Protein AF-A0AAW9J619-F1 (afdb_monomer_lite)

Structure (mmCIF, N/CA/C/O backbone):
data_AF-A0AAW9J619-F1
#
_entry.id   AF-A0AAW9J619-F1
#
loop_
_atom_site.group_PDB
_atom_site.id
_atom_site.type_symbol
_atom_site.label_atom_id
_atom_site.label_alt_id
_atom_site.label_comp_id
_atom_site.label_asym_id
_atom_site.label_entity_id
_atom_site.label_seq_id
_atom_site.pdbx_PDB_ins_code
_atom_site.Cartn_x
_atom_site.Cartn_y
_atom_site.Cartn_z
_atom_site.occupancy
_atom_site.B_iso_or_equiv
_atom_site.auth_seq_id
_atom_site.auth_comp_id
_atom_site.auth_asym_id
_atom_site.auth_atom_id
_atom_site.pdbx_PDB_model_num
ATOM 1 N N . MET A 1 1 ? -0.181 10.227 -6.037 1.00 78.56 1 MET A N 1
ATOM 2 C CA . MET A 1 1 ? -0.636 8.985 -5.383 1.00 78.56 1 MET A CA 1
ATOM 3 C C . MET A 1 1 ? -2.103 9.164 -5.016 1.00 78.56 1 MET A C 1
ATOM 5 O O . MET A 1 1 ? -2.413 10.147 -4.357 1.00 78.56 1 MET A O 1
ATOM 9 N N . ASN A 1 2 ? -2.991 8.287 -5.493 1.00 86.50 2 ASN A N 1
ATOM 10 C CA . ASN A 1 2 ? -4.431 8.358 -5.216 1.00 86.50 2 ASN A CA 1
ATOM 11 C C . ASN A 1 2 ? -4.810 7.234 -4.250 1.00 86.50 2 ASN A C 1
ATOM 13 O O . ASN A 1 2 ? -4.463 6.078 -4.490 1.00 86.50 2 ASN A O 1
ATOM 17 N N . TYR A 1 3 ? -5.520 7.577 -3.180 1.00 93.62 3 TYR A N 1
ATOM 18 C CA . TYR A 1 3 ? -6.049 6.617 -2.218 1.00 93.62 3 TYR A CA 1
ATOM 19 C C . TYR A 1 3 ? -7.411 7.080 -1.710 1.00 93.62 3 TYR A C 1
ATOM 21 O O . TYR A 1 3 ? -7.764 8.257 -1.811 1.00 93.62 3 TYR A O 1
ATOM 29 N N . ARG A 1 4 ? -8.173 6.153 -1.136 1.00 95.56 4 ARG A N 1
ATOM 30 C CA . ARG A 1 4 ? -9.390 6.475 -0.389 1.00 95.56 4 ARG A CA 1
ATOM 31 C C . ARG A 1 4 ? -9.476 5.646 0.879 1.00 95.56 4 ARG A C 1
ATOM 33 O O . ARG A 1 4 ? -8.985 4.523 0.932 1.00 95.56 4 ARG A O 1
ATOM 40 N N . ILE A 1 5 ? -10.124 6.200 1.893 1.00 96.31 5 ILE A N 1
ATOM 41 C CA . ILE A 1 5 ? -10.414 5.490 3.137 1.00 96.31 5 ILE A CA 1
ATOM 42 C C . ILE A 1 5 ? -11.791 4.859 2.984 1.00 96.31 5 ILE A C 1
ATOM 44 O O . ILE A 1 5 ? -12.773 5.559 2.739 1.00 96.31 5 ILE A O 1
ATOM 48 N N . VAL A 1 6 ? -11.858 3.540 3.123 1.00 96.56 6 VAL A N 1
ATOM 49 C CA . VAL A 1 6 ? -13.100 2.775 3.026 1.00 96.56 6 VAL A CA 1
ATOM 50 C C . VAL A 1 6 ? -13.503 2.303 4.418 1.00 96.56 6 VAL A C 1
ATOM 52 O O . VAL A 1 6 ? -12.672 1.825 5.191 1.00 96.56 6 VAL A O 1
ATOM 55 N N . ASN A 1 7 ? -14.788 2.456 4.741 1.00 94.75 7 ASN A N 1
ATOM 56 C CA . ASN A 1 7 ? -15.386 1.972 5.979 1.00 94.75 7 ASN A CA 1
ATOM 57 C C . ASN A 1 7 ? -16.592 1.086 5.641 1.00 94.75 7 ASN A C 1
ATOM 59 O O . ASN A 1 7 ? -17.590 1.569 5.109 1.00 94.75 7 ASN A O 1
ATOM 63 N N . THR A 1 8 ? -16.480 -0.211 5.919 1.00 91.88 8 THR A N 1
ATOM 64 C CA . THR A 1 8 ? -17.503 -1.219 5.600 1.00 91.88 8 THR A CA 1
ATOM 65 C C . THR A 1 8 ? -17.538 -2.294 6.675 1.00 91.88 8 THR A C 1
ATOM 67 O O . THR A 1 8 ? -16.500 -2.876 6.974 1.00 91.88 8 THR A O 1
ATOM 70 N N . ASN A 1 9 ? -18.723 -2.620 7.207 1.00 81.31 9 ASN A N 1
ATOM 71 C CA . ASN A 1 9 ? -18.939 -3.740 8.138 1.00 81.31 9 ASN A CA 1
ATOM 72 C C . ASN A 1 9 ? -17.914 -3.788 9.293 1.00 81.31 9 ASN A C 1
ATOM 74 O O . ASN A 1 9 ? -17.278 -4.815 9.516 1.00 81.31 9 ASN A O 1
ATOM 78 N N . ASN A 1 10 ? -17.728 -2.663 9.995 1.00 85.50 10 ASN A N 1
ATOM 79 C CA . ASN A 1 10 ? -16.726 -2.448 11.055 1.00 85.50 10 ASN A CA 1
ATOM 80 C C . ASN A 1 10 ? -15.246 -2.530 10.636 1.00 85.50 10 ASN A C 1
ATOM 82 O O . ASN A 1 10 ? -14.372 -2.351 11.482 1.00 85.50 10 ASN A O 1
ATOM 86 N N . ASN A 1 11 ? -14.942 -2.734 9.356 1.00 89.56 11 ASN A N 1
ATOM 87 C CA . ASN A 1 11 ? -13.578 -2.696 8.845 1.00 89.56 11 ASN A CA 1
ATOM 88 C C . ASN A 1 11 ? -13.273 -1.319 8.252 1.00 89.56 11 ASN A C 1
ATOM 90 O O . ASN A 1 11 ? -14.023 -0.811 7.416 1.00 89.56 11 ASN A O 1
ATOM 94 N N . LYS A 1 12 ? -12.139 -0.745 8.658 1.00 95.62 12 LYS A N 1
ATOM 95 C CA . LYS A 1 12 ? -11.577 0.488 8.100 1.00 95.62 12 LYS A CA 1
ATOM 96 C C . LYS A 1 12 ? -10.256 0.139 7.421 1.00 95.62 12 LYS A C 1
ATOM 98 O O . LYS A 1 12 ? -9.384 -0.450 8.058 1.00 95.62 12 LYS A O 1
ATOM 103 N N . TYR A 1 13 ? -10.120 0.472 6.144 1.00 97.19 13 TYR A N 1
ATOM 104 C CA . TYR A 1 13 ? -8.898 0.233 5.377 1.00 97.19 13 TYR A CA 1
ATOM 105 C C . TYR A 1 13 ? -8.639 1.365 4.384 1.00 97.19 13 TYR A C 1
ATOM 107 O O . TYR A 1 13 ? -9.555 2.093 3.997 1.00 97.19 13 TYR A O 1
ATOM 115 N N . ILE A 1 14 ? -7.382 1.524 3.985 1.00 97.56 14 ILE A N 1
ATOM 116 C CA . ILE A 1 14 ? -6.987 2.451 2.925 1.00 97.56 14 ILE A CA 1
ATOM 117 C C . ILE A 1 14 ? -6.857 1.660 1.631 1.00 97.56 14 ILE A C 1
ATOM 119 O O . ILE A 1 14 ? -6.103 0.695 1.556 1.00 97.56 14 ILE A O 1
ATOM 123 N N . GLU A 1 15 ? -7.588 2.063 0.606 1.00 96.81 15 GLU A N 1
ATOM 124 C CA . GLU A 1 15 ? -7.482 1.474 -0.721 1.00 96.81 15 GLU A CA 1
ATOM 125 C C . GLU A 1 15 ? -6.603 2.348 -1.611 1.00 96.81 15 GLU A C 1
ATOM 127 O O . GLU A 1 15 ? -6.895 3.530 -1.815 1.00 96.81 15 GLU A O 1
ATOM 132 N N . PHE A 1 16 ? -5.554 1.746 -2.165 1.00 95.19 16 PHE A N 1
ATOM 133 C CA . PHE A 1 16 ? -4.725 2.341 -3.202 1.00 95.19 16 PHE A CA 1
ATOM 134 C C . PHE A 1 16 ? -5.119 1.742 -4.551 1.00 95.19 16 PHE A C 1
ATOM 136 O O . PHE A 1 16 ? -4.914 0.554 -4.812 1.00 95.19 16 PHE A O 1
ATOM 143 N N . ALA A 1 17 ? -5.676 2.594 -5.406 1.00 89.94 17 ALA A N 1
ATOM 144 C CA . ALA A 1 17 ? -6.028 2.280 -6.781 1.00 89.94 17 ALA A CA 1
ATOM 145 C C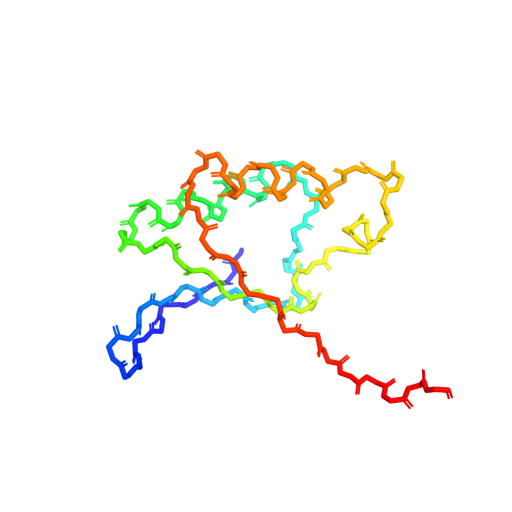 . ALA A 1 17 ? -5.608 3.464 -7.658 1.00 89.94 17 ALA A C 1
ATOM 147 O O . ALA A 1 17 ? -6.004 4.609 -7.422 1.00 89.94 17 ALA A O 1
ATOM 148 N N . SER A 1 18 ? -4.753 3.211 -8.644 1.00 88.44 18 SER A N 1
ATOM 149 C CA . SER A 1 18 ? -4.240 4.240 -9.543 1.00 88.44 18 SER A CA 1
ATOM 150 C C . SER A 1 18 ? -3.725 3.605 -10.825 1.00 88.44 18 SER A C 1
ATOM 152 O O . SER A 1 18 ? -3.017 2.606 -10.781 1.00 88.44 18 SER A O 1
ATOM 154 N N . GLU A 1 19 ? -4.028 4.225 -11.963 1.00 85.50 19 GLU A N 1
ATOM 155 C CA . GLU A 1 19 ? -3.416 3.850 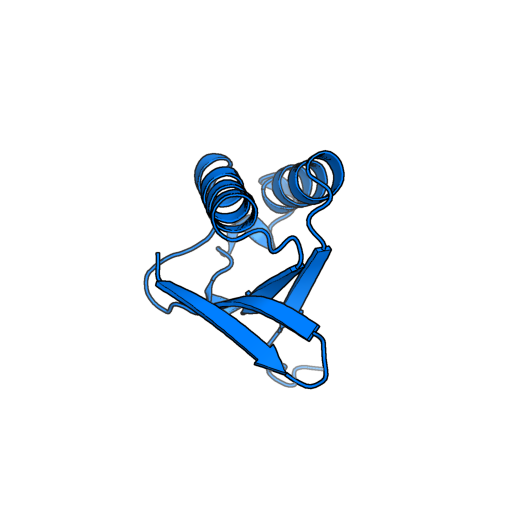-13.242 1.00 85.50 19 GLU A CA 1
ATOM 156 C C . GLU A 1 19 ? -2.056 4.532 -13.462 1.00 85.50 19 GLU A C 1
ATOM 158 O O . GLU A 1 19 ? -1.238 4.050 -14.241 1.00 85.50 19 GLU A O 1
ATOM 163 N N . VAL A 1 20 ? -1.799 5.645 -12.764 1.00 90.50 20 VAL A N 1
ATOM 164 C CA . VAL A 1 20 ? -0.628 6.507 -13.000 1.00 90.50 20 VAL A CA 1
ATOM 165 C 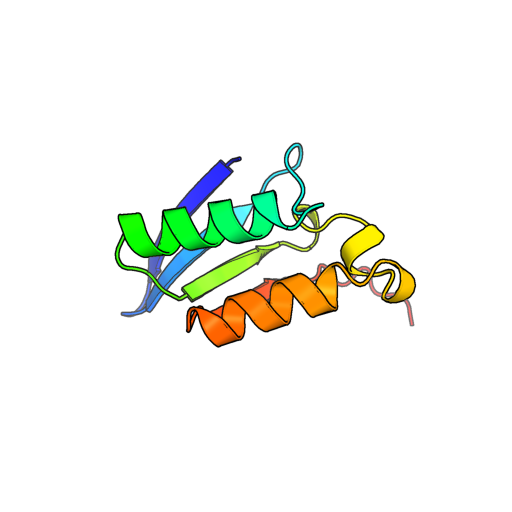C . VAL A 1 20 ? 0.488 6.245 -11.993 1.00 90.50 20 VAL A C 1
ATOM 167 O O . VAL A 1 20 ? 1.650 6.139 -12.375 1.00 90.50 20 VAL A O 1
ATOM 170 N N . TRP A 1 21 ? 0.163 6.173 -10.700 1.00 94.31 21 TRP A N 1
ATOM 171 C CA . TRP A 1 21 ? 1.168 5.956 -9.660 1.00 94.31 21 TRP A CA 1
ATOM 172 C C . TRP A 1 21 ? 1.429 4.462 -9.453 1.00 94.31 21 TRP A C 1
ATOM 174 O O . TRP A 1 21 ? 0.492 3.664 -9.453 1.00 94.31 21 TRP A O 1
ATOM 184 N N . LYS A 1 22 ? 2.700 4.109 -9.231 1.00 95.75 22 LYS A N 1
ATOM 185 C CA . LYS A 1 22 ? 3.154 2.746 -8.954 1.00 95.75 22 LYS A CA 1
ATOM 186 C C . LYS A 1 22 ? 4.015 2.729 -7.695 1.00 95.75 22 LYS A C 1
ATOM 188 O O . LYS A 1 22 ? 4.886 3.576 -7.536 1.00 95.75 22 LYS A O 1
ATOM 193 N N . LEU A 1 23 ? 3.835 1.709 -6.868 1.00 96.38 23 LEU A N 1
ATOM 194 C CA . LEU A 1 23 ? 4.746 1.339 -5.798 1.00 96.38 23 LEU A CA 1
ATOM 195 C C . LEU A 1 23 ? 5.989 0.714 -6.437 1.00 96.38 23 LEU A C 1
ATOM 197 O O . LEU A 1 23 ? 5.968 -0.446 -6.848 1.00 96.38 23 LEU A O 1
ATOM 201 N N . SER A 1 24 ? 7.046 1.514 -6.568 1.00 97.19 24 SER A N 1
ATOM 202 C CA . SER A 1 24 ? 8.251 1.179 -7.340 1.00 97.19 24 SER A CA 1
ATOM 203 C C . SER A 1 24 ? 9.548 1.290 -6.538 1.00 97.19 24 SER A C 1
ATOM 205 O O . SER A 1 24 ? 10.602 0.842 -6.984 1.00 97.19 24 SER A O 1
ATOM 207 N N . SER A 1 25 ? 9.476 1.863 -5.340 1.00 97.56 25 SER A N 1
ATOM 208 C CA . SER A 1 25 ? 10.631 2.166 -4.508 1.00 97.56 25 SER A CA 1
ATOM 209 C C . SER A 1 25 ? 10.339 1.977 -3.022 1.00 97.56 25 SER A C 1
ATOM 211 O O . SER A 1 25 ? 9.202 1.799 -2.588 1.00 97.56 25 SER A O 1
ATOM 213 N N . GLU A 1 26 ? 11.393 2.045 -2.213 1.00 97.19 26 GLU A N 1
ATOM 214 C CA . GLU A 1 26 ? 11.275 2.091 -0.756 1.00 97.19 26 GLU A CA 1
ATOM 215 C C . GLU A 1 26 ? 10.524 3.330 -0.261 1.00 97.19 26 GLU A C 1
ATOM 217 O O . GLU A 1 26 ? 9.763 3.234 0.703 1.00 97.19 26 GLU A O 1
ATOM 222 N N . GLN A 1 27 ? 10.707 4.472 -0.929 1.00 98.06 27 GLN A N 1
ATOM 223 C CA . GLN A 1 27 ? 10.011 5.705 -0.578 1.00 98.06 27 GLN A CA 1
ATOM 224 C C . GLN A 1 27 ? 8.502 5.555 -0.780 1.00 98.06 27 GLN A C 1
ATOM 226 O O . GLN A 1 27 ? 7.746 5.883 0.125 1.00 98.06 27 GLN A O 1
ATOM 231 N N . ASP A 1 28 ? 8.071 4.954 -1.893 1.00 97.50 28 ASP A N 1
ATOM 232 C CA . ASP A 1 28 ? 6.649 4.694 -2.156 1.00 97.50 28 ASP A CA 1
ATOM 233 C C . ASP A 1 28 ? 5.996 3.867 -1.031 1.00 97.50 28 ASP A C 1
ATOM 235 O O . ASP A 1 28 ? 4.883 4.154 -0.591 1.00 97.50 28 ASP A O 1
ATOM 239 N N . VAL A 1 29 ? 6.705 2.853 -0.518 1.00 97.75 29 VAL A N 1
ATOM 240 C CA . VAL A 1 29 ? 6.235 2.030 0.610 1.00 97.75 29 VAL A CA 1
ATOM 241 C C . VAL A 1 29 ? 6.112 2.863 1.888 1.00 97.75 29 VAL A C 1
ATOM 243 O O . VAL A 1 29 ? 5.126 2.738 2.617 1.00 97.75 29 VAL A O 1
ATOM 246 N N . LEU A 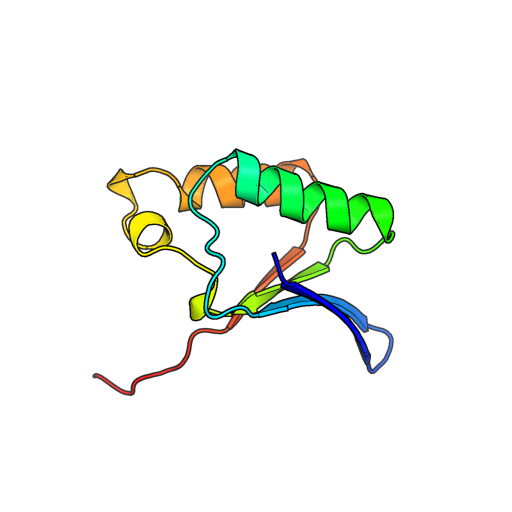1 30 ? 7.109 3.704 2.175 1.00 98.19 30 LEU A N 1
ATOM 247 C CA . LEU A 1 30 ? 7.100 4.588 3.342 1.00 98.19 30 LEU A CA 1
ATOM 248 C C . LEU A 1 30 ? 5.990 5.640 3.253 1.00 98.19 30 LEU A C 1
ATOM 250 O O . LEU A 1 30 ? 5.375 5.953 4.272 1.00 98.19 30 LEU A O 1
ATOM 254 N N . ASP A 1 31 ? 5.683 6.127 2.056 1.00 97.62 31 ASP A N 1
ATOM 255 C CA . ASP A 1 31 ? 4.591 7.069 1.829 1.00 97.62 31 ASP A CA 1
ATOM 256 C C . ASP A 1 31 ? 3.232 6.402 2.106 1.00 97.62 31 ASP A C 1
ATOM 258 O O . ASP A 1 31 ? 2.398 6.970 2.816 1.00 97.62 31 ASP A O 1
ATOM 262 N N . CYS A 1 32 ? 3.024 5.155 1.658 1.00 97.31 32 CYS A N 1
ATOM 263 C CA . CYS A 1 32 ? 1.834 4.375 2.022 1.00 97.31 32 CYS A CA 1
ATOM 264 C C . CYS A 1 32 ? 1.698 4.201 3.544 1.00 97.31 32 CYS A C 1
ATOM 266 O O . CYS A 1 32 ? 0.602 4.347 4.089 1.00 97.31 32 CYS A O 1
ATOM 268 N N . ILE A 1 33 ? 2.799 3.900 4.240 1.00 98.12 33 ILE A N 1
ATOM 269 C CA . ILE A 1 33 ? 2.816 3.745 5.703 1.00 98.12 33 ILE A CA 1
ATOM 270 C C . ILE A 1 33 ? 2.516 5.079 6.396 1.00 98.12 33 ILE A C 1
ATOM 272 O O . ILE A 1 33 ? 1.764 5.105 7.367 1.00 98.12 33 ILE A O 1
ATOM 276 N N . SER A 1 34 ? 3.044 6.187 5.882 1.00 98.12 34 SER A N 1
ATOM 277 C CA . SER A 1 34 ? 2.799 7.523 6.433 1.00 98.12 34 SER A CA 1
ATOM 278 C C . SER A 1 34 ? 1.308 7.866 6.377 1.00 98.12 34 SER A C 1
ATOM 280 O O . SER A 1 34 ? 0.736 8.262 7.389 1.00 98.12 34 SER A O 1
ATOM 282 N N . ILE A 1 35 ? 0.636 7.561 5.260 1.00 97.38 35 ILE A N 1
ATOM 283 C CA . ILE A 1 35 ? -0.824 7.710 5.130 1.00 97.38 35 ILE A CA 1
ATOM 284 C C . ILE A 1 35 ? -1.576 6.832 6.142 1.00 97.38 35 ILE A C 1
ATOM 286 O O . ILE A 1 35 ? -2.582 7.269 6.704 1.00 97.38 35 ILE A O 1
ATOM 290 N N . CYS A 1 36 ? -1.105 5.606 6.399 1.00 97.88 36 CYS A N 1
ATOM 291 C CA . CYS A 1 36 ? -1.693 4.735 7.424 1.00 97.88 36 CYS A CA 1
ATOM 292 C C . CYS A 1 36 ? -1.646 5.387 8.809 1.00 97.88 36 CYS A C 1
ATOM 294 O O . CYS A 1 36 ? -2.652 5.402 9.520 1.00 97.88 36 CYS A O 1
ATOM 296 N N . MET A 1 37 ? -0.490 5.948 9.168 1.00 97.44 37 MET A N 1
ATOM 297 C CA . MET A 1 37 ? -0.263 6.600 10.459 1.00 97.44 37 MET A CA 1
ATOM 298 C C . MET A 1 37 ? -1.081 7.888 10.601 1.00 97.44 37 MET A C 1
ATOM 300 O O . MET A 1 37 ? -1.713 8.093 11.631 1.00 97.44 37 MET A O 1
ATOM 304 N N . GLU A 1 38 ? -1.122 8.725 9.562 1.00 97.12 38 GLU A N 1
ATOM 305 C CA . GLU A 1 38 ? -1.900 9.973 9.546 1.00 97.12 38 GLU A CA 1
ATOM 306 C C . GLU A 1 38 ? -3.400 9.740 9.762 1.00 97.12 38 GLU A C 1
ATOM 308 O O . GLU A 1 38 ? -4.079 10.564 10.372 1.00 97.12 38 GLU A O 1
ATOM 313 N N . ASN A 1 39 ? -3.924 8.615 9.269 1.00 96.31 39 ASN A N 1
ATOM 314 C CA . ASN A 1 39 ? -5.355 8.310 9.305 1.00 96.31 39 ASN A CA 1
ATOM 315 C C . ASN A 1 39 ? -5.770 7.363 10.438 1.00 96.31 39 ASN A C 1
ATOM 317 O O . ASN A 1 39 ? -6.968 7.063 10.562 1.00 96.31 39 ASN A O 1
ATOM 321 N N . ASP A 1 40 ? -4.804 6.885 11.228 1.00 96.62 40 ASP A N 1
ATOM 322 C CA . ASP A 1 40 ? -4.975 5.822 12.223 1.00 96.62 40 ASP A CA 1
ATOM 323 C C . ASP A 1 40 ? -5.680 4.590 11.614 1.00 96.62 40 ASP A C 1
ATOM 325 O O . ASP A 1 40 ? -6.745 4.140 12.049 1.00 96.62 40 ASP A O 1
ATOM 329 N N . VAL A 1 41 ? -5.136 4.099 10.491 1.00 97.25 41 VAL A N 1
ATOM 330 C CA . VAL A 1 41 ? -5.632 2.924 9.755 1.00 97.25 41 VAL A CA 1
ATOM 331 C C . VAL A 1 41 ? -4.464 2.069 9.288 1.00 97.25 41 VAL A C 1
ATOM 333 O O . VAL A 1 41 ? -3.804 2.389 8.309 1.00 97.25 41 VAL A O 1
ATOM 336 N N . TYR A 1 42 ? -4.264 0.919 9.927 1.00 97.44 42 TYR A N 1
ATOM 337 C CA . TYR A 1 42 ? -3.142 0.011 9.642 1.00 97.44 42 TYR A CA 1
ATOM 338 C C . TYR A 1 42 ? -3.545 -1.193 8.785 1.00 97.44 42 TYR A C 1
ATOM 340 O O . TYR A 1 42 ? -3.004 -2.288 8.920 1.00 97.44 42 TYR A O 1
ATOM 348 N N . THR A 1 43 ? -4.548 -1.017 7.930 1.00 97.81 43 THR A N 1
ATOM 349 C CA . THR A 1 43 ? -4.970 -2.024 6.951 1.00 97.81 43 THR A CA 1
ATOM 350 C C . THR A 1 43 ? -5.053 -1.360 5.591 1.00 97.81 43 THR A C 1
ATOM 352 O O . THR A 1 43 ? -5.750 -0.358 5.442 1.00 97.81 43 THR A O 1
ATOM 355 N N . ILE A 1 44 ? -4.348 -1.911 4.609 1.00 97.19 44 ILE A N 1
ATOM 356 C CA . ILE A 1 44 ? -4.325 -1.396 3.244 1.00 97.19 44 ILE A CA 1
ATOM 357 C C . ILE A 1 44 ? -4.765 -2.462 2.248 1.00 97.19 44 ILE A C 1
ATOM 359 O O . ILE A 1 44 ? -4.497 -3.653 2.419 1.00 97.19 44 ILE A O 1
ATOM 363 N N . MET A 1 45 ? -5.415 -2.005 1.188 1.00 96.62 45 MET A N 1
ATOM 364 C CA . MET A 1 45 ? -5.775 -2.796 0.024 1.00 96.62 45 MET A CA 1
ATOM 365 C C . MET A 1 45 ? -5.091 -2.195 -1.200 1.00 96.62 45 MET A C 1
ATOM 367 O O . MET A 1 45 ? -5.295 -1.023 -1.513 1.00 96.62 45 MET A O 1
ATOM 371 N N . LEU A 1 46 ? -4.262 -2.989 -1.867 1.00 95.88 46 LEU A N 1
ATOM 372 C CA . LEU A 1 46 ? -3.541 -2.608 -3.076 1.00 95.88 46 LEU A CA 1
ATOM 373 C C . LEU A 1 46 ? -4.147 -3.351 -4.263 1.00 95.88 46 LEU A C 1
ATOM 375 O O . LEU A 1 46 ? -4.298 -4.570 -4.215 1.00 95.88 46 LEU A O 1
ATOM 379 N N . HIS A 1 47 ? -4.463 -2.645 -5.338 1.00 94.19 47 HIS A N 1
ATOM 380 C CA . HIS A 1 47 ? -4.752 -3.289 -6.620 1.00 94.19 47 HIS A CA 1
ATOM 381 C C . HIS A 1 47 ? -3.446 -3.657 -7.332 1.00 94.19 47 HIS A C 1
ATOM 383 O O . HIS A 1 47 ? -2.449 -2.948 -7.210 1.00 94.19 47 HIS A O 1
ATOM 389 N N . SER A 1 48 ? -3.418 -4.752 -8.091 1.00 92.06 48 SER A N 1
ATOM 390 C CA . SER A 1 48 ? -2.217 -5.176 -8.830 1.00 92.06 48 SER A CA 1
ATOM 391 C C . SER A 1 48 ? -1.698 -4.075 -9.755 1.00 92.06 48 SER A C 1
ATOM 393 O O . SER A 1 48 ? -0.490 -3.932 -9.922 1.00 92.06 48 SER A O 1
ATOM 395 N N . ASN A 1 49 ? -2.596 -3.237 -10.281 1.00 91.56 49 ASN A N 1
ATOM 396 C CA . ASN A 1 49 ? -2.250 -2.089 -11.107 1.00 91.56 49 ASN A CA 1
ATOM 397 C C . ASN A 1 49 ? -1.441 -1.004 -10.376 1.00 91.56 49 ASN A C 1
ATOM 399 O O . ASN A 1 49 ? -0.771 -0.237 -11.056 1.00 91.56 49 ASN A O 1
ATOM 403 N N . VAL A 1 50 ? -1.433 -0.926 -9.042 1.00 95.31 50 VAL A N 1
ATOM 404 C CA . VAL A 1 50 ? -0.560 0.015 -8.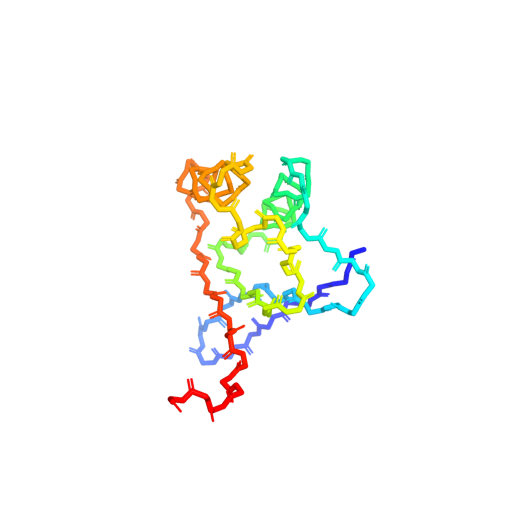321 1.00 95.31 50 VAL A CA 1
ATOM 405 C C . VAL A 1 50 ? 0.807 -0.578 -8.011 1.00 95.31 50 VAL A C 1
ATOM 407 O O . VAL A 1 50 ? 1.680 0.140 -7.541 1.00 95.31 50 VAL A O 1
ATOM 410 N N . LEU A 1 51 ? 1.032 -1.864 -8.268 1.00 94.94 51 LEU A N 1
ATOM 411 C CA . LEU A 1 51 ? 2.335 -2.497 -8.102 1.00 94.94 51 LEU A CA 1
ATOM 412 C C . LEU A 1 51 ? 3.130 -2.348 -9.404 1.00 94.94 51 LEU A C 1
ATOM 414 O O . LEU A 1 51 ? 2.600 -2.562 -10.496 1.00 94.94 51 LEU A O 1
ATOM 418 N N . SER A 1 52 ? 4.398 -1.943 -9.313 1.00 95.50 52 SER A N 1
ATOM 419 C CA . SER A 1 52 ? 5.278 -1.944 -10.486 1.00 95.50 52 SER A CA 1
ATOM 420 C C . SER A 1 52 ? 5.606 -3.379 -10.922 1.00 95.50 52 SER A C 1
ATOM 422 O O . SER A 1 52 ? 5.532 -4.315 -10.125 1.00 95.50 52 SER A O 1
ATOM 424 N N . GLU A 1 53 ? 6.035 -3.572 -12.171 1.00 94.19 53 GLU A N 1
ATOM 425 C CA . GLU A 1 53 ? 6.508 -4.885 -12.648 1.00 94.19 53 GLU A CA 1
ATOM 426 C C . GLU A 1 53 ? 7.675 -5.422 -11.801 1.00 94.19 53 GLU A C 1
ATOM 428 O O . GLU A 1 53 ? 7.761 -6.620 -11.515 1.00 94.19 53 GLU A O 1
ATOM 433 N N . ASP A 1 54 ? 8.528 -4.518 -11.314 1.00 96.56 54 ASP A N 1
ATOM 434 C CA . ASP A 1 54 ? 9.643 -4.836 -10.425 1.00 96.56 54 ASP A CA 1
ATOM 435 C C . ASP A 1 54 ? 9.193 -5.463 -9.105 1.00 96.56 54 ASP A C 1
ATOM 437 O O . ASP A 1 54 ? 9.960 -6.214 -8.503 1.00 96.56 54 ASP A O 1
ATOM 441 N N . PHE A 1 55 ? 7.960 -5.209 -8.657 1.00 95.62 55 PHE A N 1
ATOM 442 C CA . PHE A 1 55 ? 7.409 -5.848 -7.466 1.00 95.62 55 PHE A CA 1
ATOM 443 C C . PHE A 1 55 ? 7.283 -7.363 -7.675 1.00 95.62 55 PHE A C 1
ATOM 445 O O . PHE A 1 55 ? 7.614 -8.147 -6.788 1.00 95.62 55 PHE A O 1
ATOM 452 N N . PHE A 1 56 ? 6.875 -7.789 -8.870 1.00 92.50 56 PHE A N 1
ATOM 453 C CA . PHE A 1 56 ? 6.736 -9.203 -9.222 1.00 92.50 56 PHE A CA 1
ATOM 454 C C . PHE A 1 56 ? 8.080 -9.849 -9.589 1.00 92.50 56 PHE A C 1
ATOM 456 O O . PHE A 1 56 ? 8.270 -11.055 -9.413 1.00 92.50 56 PHE A O 1
ATOM 463 N N . ASN A 1 57 ? 9.056 -9.058 -10.039 1.00 95.31 57 ASN A N 1
ATOM 464 C CA . ASN A 1 57 ? 10.416 -9.528 -10.273 1.00 95.31 57 ASN A CA 1
ATOM 465 C C . ASN A 1 57 ? 11.227 -9.586 -8.967 1.00 95.31 57 ASN A C 1
ATOM 467 O O . ASN A 1 57 ? 11.947 -8.657 -8.614 1.00 95.31 57 ASN A O 1
ATOM 471 N N . LEU A 1 58 ? 11.203 -10.728 -8.277 1.00 93.94 58 LEU A N 1
ATOM 472 C CA . LEU A 1 58 ? 11.864 -10.902 -6.972 1.00 93.94 58 LEU A CA 1
ATOM 473 C C . LEU A 1 58 ? 13.376 -10.588 -6.953 1.00 93.94 58 LEU A C 1
ATOM 475 O O . LEU A 1 58 ? 13.926 -10.316 -5.884 1.00 93.94 58 LEU A O 1
ATOM 479 N N . LYS A 1 59 ? 14.065 -10.583 -8.105 1.00 96.75 59 LYS A N 1
ATOM 480 C CA . LYS A 1 59 ? 15.489 -10.204 -8.185 1.00 96.75 59 LYS A CA 1
ATOM 481 C C . LYS A 1 59 ? 15.733 -8.732 -7.847 1.00 96.75 59 LYS A C 1
ATOM 483 O O . LYS A 1 59 ? 16.825 -8.408 -7.385 1.00 96.75 59 LYS A O 1
ATOM 488 N N . THR A 1 60 ? 14.736 -7.868 -8.038 1.00 96.94 60 THR A N 1
ATOM 489 C CA . THR A 1 60 ? 14.802 -6.437 -7.690 1.00 96.94 60 THR A CA 1
ATOM 490 C C . THR A 1 60 ? 14.798 -6.218 -6.179 1.00 96.94 60 THR A C 1
ATOM 492 O O . THR A 1 60 ? 15.215 -5.166 -5.706 1.00 96.94 60 THR A O 1
ATOM 495 N N . ARG A 1 61 ? 14.347 -7.225 -5.410 1.00 97.50 61 ARG A N 1
ATOM 496 C CA . ARG A 1 61 ? 14.130 -7.182 -3.956 1.00 97.50 61 ARG A CA 1
ATOM 497 C C . ARG A 1 61 ? 13.028 -6.213 -3.510 1.00 97.50 61 ARG A C 1
ATOM 499 O O . ARG A 1 61 ? 12.814 -6.095 -2.304 1.00 97.50 61 ARG A O 1
ATOM 506 N N . LEU A 1 62 ? 12.295 -5.589 -4.437 1.00 97.94 62 LEU A N 1
ATOM 507 C CA . LEU A 1 62 ? 11.247 -4.612 -4.130 1.00 97.94 62 LEU A CA 1
ATOM 508 C C . LEU A 1 62 ? 10.141 -5.221 -3.258 1.00 97.94 62 LEU A C 1
ATOM 510 O O . LEU A 1 62 ? 9.868 -4.700 -2.179 1.00 97.94 62 LEU A O 1
ATOM 514 N N . ALA A 1 63 ? 9.571 -6.365 -3.655 1.00 96.25 63 ALA A N 1
ATOM 515 C CA . ALA A 1 63 ? 8.549 -7.041 -2.850 1.00 96.25 63 ALA A CA 1
ATOM 516 C C . ALA A 1 63 ? 9.059 -7.446 -1.461 1.00 96.25 63 ALA A C 1
ATOM 518 O O . ALA A 1 63 ? 8.363 -7.250 -0.469 1.00 96.25 63 ALA A O 1
ATOM 519 N N . GLY A 1 64 ? 10.285 -7.968 -1.364 1.00 97.50 64 GLY A N 1
ATOM 520 C CA . GLY A 1 64 ? 10.872 -8.358 -0.080 1.00 97.50 64 GLY A CA 1
ATOM 521 C C . GLY A 1 64 ? 11.037 -7.170 0.872 1.00 97.50 64 GLY A C 1
ATOM 522 O O . GLY A 1 64 ? 10.645 -7.253 2.034 1.00 97.50 64 GLY A O 1
ATOM 523 N N . MET A 1 65 ? 11.560 -6.052 0.365 1.00 98.12 65 MET A N 1
ATOM 524 C CA . MET A 1 65 ? 11.702 -4.806 1.122 1.00 98.12 65 MET A CA 1
ATOM 525 C C . MET A 1 65 ? 10.336 -4.236 1.537 1.00 98.12 65 MET A C 1
ATOM 527 O O . MET A 1 65 ? 10.160 -3.871 2.701 1.00 98.12 65 MET A O 1
ATOM 531 N N . ALA A 1 66 ? 9.351 -4.231 0.631 1.00 98.06 66 ALA A N 1
ATOM 532 C CA . ALA A 1 66 ? 8.003 -3.754 0.923 1.00 98.06 66 ALA A CA 1
ATOM 533 C C . ALA A 1 66 ? 7.332 -4.590 2.025 1.00 98.06 66 ALA A C 1
ATOM 535 O O . ALA A 1 66 ? 6.894 -4.046 3.039 1.00 98.06 66 ALA A O 1
ATOM 536 N N . LEU A 1 67 ? 7.325 -5.921 1.877 1.00 97.19 67 LEU A N 1
ATOM 537 C CA . LEU A 1 67 ? 6.757 -6.849 2.859 1.00 97.19 67 LEU A CA 1
ATOM 538 C C . LEU A 1 67 ? 7.430 -6.714 4.228 1.00 97.19 67 LEU A C 1
ATOM 540 O O . LEU A 1 67 ? 6.739 -6.674 5.246 1.00 97.19 67 LEU A O 1
ATOM 544 N N . GLN A 1 68 ? 8.760 -6.592 4.265 1.00 97.94 68 GLN A N 1
ATOM 545 C CA 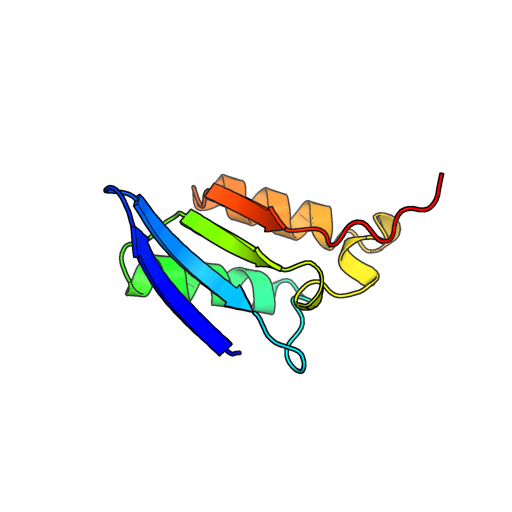. GLN A 1 68 ? 9.491 -6.389 5.514 1.00 97.94 68 GLN A CA 1
ATOM 546 C C . GLN A 1 68 ? 9.053 -5.101 6.223 1.00 97.94 68 GLN A C 1
ATOM 548 O O . GLN A 1 68 ? 8.841 -5.114 7.434 1.00 97.94 68 GLN A O 1
ATOM 553 N N . LYS A 1 69 ? 8.867 -3.996 5.493 1.00 98.44 69 LYS A N 1
ATOM 554 C CA . LYS A 1 69 ? 8.378 -2.741 6.080 1.00 98.44 69 LYS A CA 1
ATOM 555 C C . LYS A 1 69 ? 6.944 -2.851 6.567 1.00 98.44 69 LYS A C 1
ATOM 557 O O . LYS A 1 69 ? 6.674 -2.454 7.693 1.00 98.44 69 LYS A O 1
ATOM 562 N N . PHE A 1 70 ? 6.043 -3.436 5.786 1.00 98.25 70 PHE A N 1
ATOM 563 C CA . PHE A 1 70 ? 4.667 -3.633 6.242 1.00 98.25 70 PHE A CA 1
ATOM 564 C C . PHE A 1 70 ? 4.609 -4.443 7.545 1.00 98.25 70 PHE A C 1
ATOM 566 O O . PHE A 1 70 ? 3.888 -4.063 8.464 1.00 98.25 70 PHE A O 1
ATOM 573 N N . ILE A 1 71 ? 5.449 -5.475 7.683 1.00 97.94 71 ILE A N 1
ATOM 574 C CA . ILE A 1 71 ? 5.598 -6.231 8.934 1.00 97.94 71 ILE A CA 1
ATOM 575 C C . ILE A 1 71 ? 6.147 -5.349 10.066 1.00 97.94 71 ILE A C 1
ATOM 577 O O . ILE A 1 71 ? 5.543 -5.301 11.137 1.00 97.94 71 ILE A O 1
ATOM 581 N N . ASN A 1 72 ? 7.253 -4.632 9.840 1.00 98.25 72 ASN A N 1
ATOM 582 C CA . ASN A 1 72 ? 7.911 -3.805 10.861 1.00 98.25 72 ASN A CA 1
ATOM 583 C C . ASN A 1 72 ? 7.011 -2.685 11.403 1.00 98.25 72 ASN A C 1
ATOM 585 O O . ASN A 1 72 ? 7.116 -2.322 12.570 1.00 98.25 72 ASN A O 1
ATOM 589 N N . TYR A 1 73 ? 6.138 -2.140 10.556 1.00 98.06 73 TYR A N 1
ATOM 590 C CA . TYR A 1 73 ? 5.203 -1.070 10.912 1.00 98.06 73 TYR A CA 1
ATOM 591 C C . TYR A 1 73 ? 3.798 -1.592 11.247 1.00 98.06 73 TYR A C 1
ATOM 593 O O . TYR A 1 73 ? 2.870 -0.801 11.397 1.00 98.06 73 TYR A O 1
ATOM 601 N N . HIS A 1 74 ? 3.629 -2.912 11.372 1.00 97.69 74 HIS A N 1
ATOM 602 C CA . HIS A 1 74 ? 2.360 -3.562 11.708 1.00 97.69 74 HIS A CA 1
ATOM 603 C C . HIS A 1 74 ? 1.188 -3.200 10.773 1.00 97.69 74 HIS A C 1
ATOM 605 O O . HIS A 1 74 ? 0.028 -3.194 11.187 1.00 97.69 74 HIS A O 1
ATOM 611 N N . VAL A 1 75 ? 1.481 -2.943 9.496 1.00 98.25 75 VAL A N 1
ATOM 612 C CA . VAL A 1 75 ? 0.482 -2.681 8.454 1.00 98.25 75 VAL A CA 1
ATOM 613 C C . VAL A 1 75 ? 0.032 -4.004 7.838 1.00 98.25 75 VAL A C 1
ATOM 615 O O . VAL A 1 75 ? 0.827 -4.756 7.275 1.00 98.25 75 VAL A O 1
ATOM 618 N N . LYS A 1 76 ? -1.268 -4.291 7.918 1.00 97.62 76 LYS A N 1
ATOM 619 C CA . LYS A 1 76 ? -1.896 -5.432 7.244 1.00 97.62 76 LYS A CA 1
ATOM 620 C C . LYS A 1 76 ? -2.151 -5.080 5.784 1.00 97.62 76 LYS A C 1
ATOM 622 O O . LYS A 1 76 ? -2.746 -4.045 5.504 1.00 97.62 76 LYS A O 1
ATOM 627 N N . VAL A 1 77 ? -1.745 -5.950 4.867 1.00 96.88 77 VAL A N 1
ATOM 628 C CA . VAL A 1 77 ? -1.849 -5.707 3.423 1.00 96.88 77 VAL A CA 1
ATOM 629 C C . VAL A 1 77 ? -2.678 -6.800 2.770 1.00 96.88 77 VAL A C 1
ATOM 631 O O . VAL A 1 77 ? -2.421 -7.983 2.982 1.00 96.88 77 VAL A O 1
ATOM 634 N N . ALA A 1 78 ? -3.640 -6.397 1.948 1.00 95.88 78 ALA A N 1
ATOM 635 C CA . ALA A 1 78 ? -4.297 -7.254 0.973 1.00 95.88 78 ALA A CA 1
ATOM 636 C C . ALA A 1 78 ? -3.944 -6.764 -0.435 1.00 95.88 78 ALA A C 1
ATOM 638 O O . ALA A 1 78 ? -3.961 -5.560 -0.690 1.00 95.88 78 ALA A O 1
ATOM 639 N N . VAL A 1 79 ? -3.637 -7.688 -1.344 1.00 94.44 79 VAL A N 1
ATOM 640 C CA . VAL A 1 79 ? -3.417 -7.377 -2.760 1.00 94.44 79 VAL A CA 1
ATOM 641 C C . VAL A 1 79 ? -4.534 -8.021 -3.569 1.00 94.44 79 VAL A C 1
ATOM 643 O O . VAL A 1 79 ? -4.743 -9.229 -3.470 1.00 94.44 79 VAL A O 1
ATOM 646 N N . ILE A 1 80 ? -5.243 -7.220 -4.360 1.00 93.12 80 ILE A N 1
ATOM 647 C CA . ILE A 1 80 ? -6.183 -7.708 -5.367 1.00 93.12 80 ILE A CA 1
ATOM 648 C C . ILE A 1 80 ? -5.411 -7.918 -6.657 1.00 93.12 80 ILE A C 1
ATOM 650 O O . ILE A 1 80 ? -4.827 -6.980 -7.195 1.00 93.12 80 ILE A O 1
ATOM 654 N N . ILE A 1 81 ? -5.419 -9.151 -7.145 1.00 88.44 81 ILE A N 1
ATOM 655 C CA . ILE A 1 81 ? -4.844 -9.513 -8.435 1.00 88.44 81 ILE A CA 1
ATOM 656 C C . ILE A 1 81 ? -6.013 -9.810 -9.365 1.00 88.44 81 ILE A C 1
ATOM 658 O O . ILE A 1 81 ? -6.848 -10.657 -9.050 1.00 88.44 81 ILE A O 1
ATOM 662 N N . GLU A 1 82 ? -6.089 -9.086 -10.478 1.00 81.44 82 GLU A N 1
ATOM 663 C CA . GLU A 1 82 ? -7.026 -9.410 -11.550 1.00 81.44 82 GLU A CA 1
ATOM 664 C C . GLU A 1 82 ? -6.598 -10.740 -12.183 1.00 81.44 82 GLU A C 1
ATOM 666 O O . GLU A 1 82 ? -5.471 -10.884 -12.660 1.00 81.44 82 GLU A O 1
ATOM 671 N N . ASP A 1 83 ? -7.478 -11.737 -12.118 1.00 73.25 83 ASP A N 1
ATOM 672 C CA . ASP A 1 83 ? -7.263 -13.042 -12.737 1.00 73.25 83 ASP A CA 1
ATOM 673 C C . ASP A 1 83 ? -7.557 -12.941 -14.240 1.00 73.25 83 ASP A C 1
ATOM 675 O O . ASP A 1 83 ? -8.701 -13.061 -14.685 1.00 73.25 83 ASP A O 1
ATOM 679 N N . GLU A 1 84 ? -6.525 -12.686 -15.043 1.00 61.84 84 GLU A N 1
ATOM 680 C CA . GLU A 1 84 ? -6.590 -12.909 -16.487 1.00 61.84 84 GLU A CA 1
ATOM 681 C C . GLU A 1 84 ? -6.454 -14.412 -16.753 1.00 61.84 84 GLU A C 1
ATOM 683 O O . GLU A 1 84 ? -5.367 -14.868 -17.097 1.00 61.84 84 GLU A O 1
ATOM 688 N N . GLY A 1 85 ? -7.532 -15.179 -16.556 1.00 54.94 85 GLY A N 1
ATOM 689 C CA . GLY A 1 85 ? -7.576 -16.649 -16.597 1.00 54.94 85 GLY A CA 1
ATOM 690 C C . GLY A 1 85 ? -6.682 -17.333 -17.644 1.00 54.94 85 GLY A C 1
ATOM 691 O O . GLY A 1 85 ? -7.137 -17.731 -18.717 1.00 54.94 85 GLY A O 1
ATOM 692 N N . ARG A 1 86 ? -5.407 -17.527 -17.302 1.00 50.88 86 ARG A N 1
ATOM 693 C CA . ARG A 1 86 ? -4.394 -18.216 -18.103 1.00 50.88 86 ARG A CA 1
ATOM 694 C C . ARG A 1 86 ? -3.830 -19.365 -17.280 1.00 50.88 86 ARG A C 1
ATOM 696 O O . ARG A 1 86 ? -2.792 -19.237 -16.632 1.00 50.88 86 ARG A O 1
ATOM 703 N N . TYR A 1 87 ? -4.567 -20.471 -17.326 1.00 48.56 87 TYR A N 1
ATOM 704 C CA . TYR A 1 87 ? -4.020 -21.818 -17.173 1.00 48.56 87 TYR A CA 1
ATOM 705 C C . TYR A 1 87 ? -3.433 -22.285 -18.506 1.00 48.56 87 TYR A C 1
ATOM 707 O O . TYR A 1 87 ? -4.061 -21.993 -19.551 1.00 48.56 87 TYR A O 1
#

Foldseek 3Di:
DDWDWDDDPNATEIEDDDQPAAQDDLVSLVVVLVVCVVVVHQEYEYEPSNYDPVCVVCVNVSVVSSVVVSVVSVRHYDYHYPCPPDD

InterPro domains:
  IPR025438 Domain of unknown function DUF4180 [PF13788] (9-81)

Organism: Clostridium perfringens (NCBI:txid1502)

pLDDT: mean 92.91, std 9.77, range [48.56, 98.44]

Secondary structure (DSSP, 8-state):
--EEEEEETTEEEEEE--SS--B-SHHHHHHHHHHHHHHT--EEEEEGGGB-HHHH-GGG-HHHHHHHHHHHTT-EEEEE-------

Sequence (87 aa):
MNYRIVNTNNNKYIEFASEVWKLSSEQDVLDCISICMENDVYTIMLHSNVLSEDFFNLKTRLAGMALQKFINYHVKVAVIIEDEGRY

Radius of gyration: 12.96 Å; chains: 1; bounding box: 34×32×30 Å